Protein AF-A0A9Y2NPF6-F1 (afdb_monomer_lite)

Organism: NCBI:txid715475

pLDDT: mean 75.89, std 13.08, range [38.56, 89.75]

Sequence (79 aa):
MNDPATELVHYDHLGPEGAADVAKALSSLYRDVYAEPPYNWGDEHVEFFAKRFEQQRQAPGFDLVVAHAASGLVGLPSG

Secondary structure (DSSP, 8-state):
---TT----EEEEE-HHHHHHHHHHHHHHHHHHHSSTTT---HHHHHHHHHHHHHHHTSTT--EEEEEETTEEEE----

Structu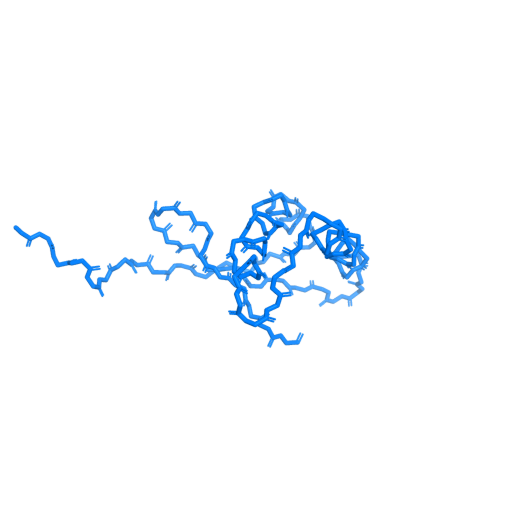re (mmCIF, N/CA/C/O backbone):
data_AF-A0A9Y2NPF6-F1
#
_entry.id   AF-A0A9Y2NPF6-F1
#
loop_
_atom_site.group_PDB
_atom_site.id
_atom_site.type_symbol
_atom_site.label_atom_id
_atom_site.label_alt_id
_atom_site.label_comp_id
_atom_site.label_asym_id
_atom_site.label_entity_id
_atom_site.label_seq_id
_atom_site.pdbx_PDB_ins_code
_atom_site.Cartn_x
_atom_site.Cartn_y
_atom_site.Cartn_z
_atom_site.occupancy
_atom_site.B_iso_or_equiv
_atom_site.auth_seq_id
_atom_site.auth_comp_id
_atom_site.auth_asym_id
_atom_site.auth_atom_id
_atom_site.pdbx_PDB_model_num
ATOM 1 N N . MET A 1 1 ? -9.582 -5.553 -33.983 1.00 38.56 1 MET A N 1
ATOM 2 C CA . MET A 1 1 ? -8.470 -4.740 -33.456 1.00 38.56 1 MET A CA 1
ATOM 3 C C . MET A 1 1 ? -9.056 -3.998 -32.270 1.00 38.56 1 MET A C 1
ATOM 5 O O . MET A 1 1 ? -9.825 -3.077 -32.491 1.00 38.56 1 MET A O 1
ATOM 9 N N . ASN A 1 2 ? -8.879 -4.531 -31.058 1.00 45.00 2 ASN A N 1
ATOM 10 C CA . ASN A 1 2 ? -9.370 -3.873 -29.847 1.00 45.00 2 ASN A CA 1
ATOM 11 C C . ASN A 1 2 ? -8.468 -2.668 -29.585 1.00 45.00 2 ASN A C 1
ATOM 13 O O . ASN A 1 2 ? -7.248 -2.796 -29.672 1.00 45.00 2 ASN A O 1
ATOM 17 N N . ASP A 1 3 ? -9.079 -1.517 -29.347 1.00 41.69 3 ASP A N 1
ATOM 18 C CA . ASP A 1 3 ? -8.387 -0.286 -28.993 1.00 41.69 3 ASP A CA 1
ATOM 19 C C . ASP A 1 3 ? -7.658 -0.499 -27.647 1.00 41.69 3 ASP A C 1
ATOM 21 O O . ASP A 1 3 ? -8.317 -0.850 -26.666 1.00 41.69 3 ASP A O 1
ATOM 25 N N . PRO A 1 4 ? -6.320 -0.371 -27.564 1.00 51.09 4 PRO A N 1
ATOM 26 C CA . PRO A 1 4 ? -5.579 -0.592 -26.320 1.00 51.09 4 PRO A CA 1
ATOM 27 C C . PRO A 1 4 ? -5.790 0.526 -25.281 1.00 51.09 4 PRO A C 1
ATOM 29 O O . PRO A 1 4 ? -5.232 0.453 -24.191 1.00 51.09 4 PRO A O 1
ATOM 32 N N . ALA A 1 5 ? -6.562 1.571 -25.603 1.00 51.34 5 ALA A N 1
ATOM 33 C CA . ALA A 1 5 ? -6.579 2.828 -24.857 1.00 51.34 5 ALA A CA 1
ATOM 34 C C . ALA A 1 5 ? -7.729 2.995 -23.844 1.00 51.34 5 ALA A C 1
ATOM 36 O O . ALA A 1 5 ? -7.945 4.098 -23.343 1.00 51.34 5 ALA A O 1
ATOM 37 N N . THR A 1 6 ? -8.491 1.954 -23.505 1.00 54.41 6 THR A N 1
ATOM 38 C CA . THR A 1 6 ? -9.466 2.061 -22.401 1.00 54.41 6 THR A CA 1
ATOM 39 C C . THR A 1 6 ? -9.535 0.764 -21.616 1.00 54.41 6 THR A C 1
ATOM 41 O O . THR A 1 6 ? -10.547 0.067 -21.594 1.00 54.41 6 THR A O 1
ATOM 44 N N . GLU A 1 7 ? -8.427 0.417 -20.965 1.00 62.47 7 GLU A N 1
ATOM 45 C CA . GLU A 1 7 ? -8.509 -0.492 -19.828 1.00 62.47 7 GLU A CA 1
ATOM 46 C C . GLU A 1 7 ? -9.356 0.220 -18.761 1.00 62.47 7 GLU A C 1
ATOM 48 O O . GLU A 1 7 ? -9.014 1.317 -18.315 1.00 62.47 7 GLU A O 1
ATOM 53 N N . LEU A 1 8 ? -10.532 -0.331 -18.446 1.00 66.94 8 LEU A N 1
ATOM 54 C CA . LEU A 1 8 ? -11.431 0.264 -17.461 1.00 66.94 8 LEU A CA 1
ATOM 55 C C . LEU A 1 8 ? -10.732 0.217 -16.100 1.00 66.94 8 LEU A C 1
ATOM 57 O O . LEU A 1 8 ? -10.464 -0.866 -15.579 1.00 66.94 8 LEU A O 1
ATOM 61 N N . VAL A 1 9 ? -10.426 1.389 -15.548 1.00 75.06 9 VAL A N 1
ATOM 62 C CA . VAL A 1 9 ? -9.840 1.503 -14.214 1.00 75.06 9 VAL A CA 1
ATOM 63 C C . VAL A 1 9 ? -10.969 1.601 -13.198 1.00 75.06 9 VAL A C 1
ATOM 65 O O . VAL A 1 9 ? -11.804 2.505 -13.269 1.00 75.06 9 VAL A O 1
ATOM 68 N N . HIS A 1 10 ? -10.990 0.665 -12.258 1.00 79.75 10 HIS A N 1
ATOM 69 C CA . HIS A 1 10 ? -11.900 0.666 -11.122 1.00 79.75 10 HIS A CA 1
ATOM 70 C C . HIS A 1 10 ? -11.166 1.163 -9.881 1.00 79.75 10 HIS A C 1
ATOM 72 O O . HIS A 1 10 ? -10.003 0.824 -9.671 1.00 79.75 10 HIS A O 1
ATOM 78 N N . TYR A 1 11 ? -11.847 1.973 -9.074 1.00 82.62 11 TYR A N 1
ATOM 79 C CA . TYR A 1 11 ? -11.303 2.492 -7.826 1.00 82.62 11 TYR A CA 1
ATOM 80 C C . TYR A 1 11 ? -12.030 1.860 -6.652 1.00 82.62 11 TYR A C 1
ATOM 82 O O . TYR A 1 11 ? -13.252 1.985 -6.559 1.00 82.62 11 TYR A O 1
ATOM 90 N N . ASP A 1 12 ? -11.271 1.240 -5.755 1.00 82.56 12 ASP A N 1
ATOM 91 C CA . ASP A 1 12 ? -11.796 0.675 -4.518 1.00 82.56 12 ASP A CA 1
ATOM 92 C C . ASP A 1 12 ? -11.264 1.453 -3.318 1.00 82.56 12 ASP A C 1
ATOM 94 O O . ASP A 1 12 ? -10.088 1.814 -3.264 1.00 82.56 12 ASP A O 1
ATOM 98 N N . HIS A 1 13 ? -12.150 1.698 -2.353 1.00 86.00 13 HIS A N 1
ATOM 99 C CA . HIS A 1 13 ? -11.793 2.209 -1.034 1.00 86.00 13 HIS A CA 1
ATOM 100 C C . HIS A 1 13 ? -11.604 1.029 -0.087 1.00 86.00 13 HIS A C 1
ATOM 102 O O . HIS A 1 13 ? -12.526 0.242 0.145 1.00 86.00 13 HIS A O 1
ATOM 108 N N . LEU A 1 14 ? -10.400 0.907 0.453 1.00 86.44 14 LEU A N 1
ATOM 109 C CA . LEU A 1 14 ? -9.998 -0.161 1.343 1.00 86.44 14 LEU A CA 1
ATOM 110 C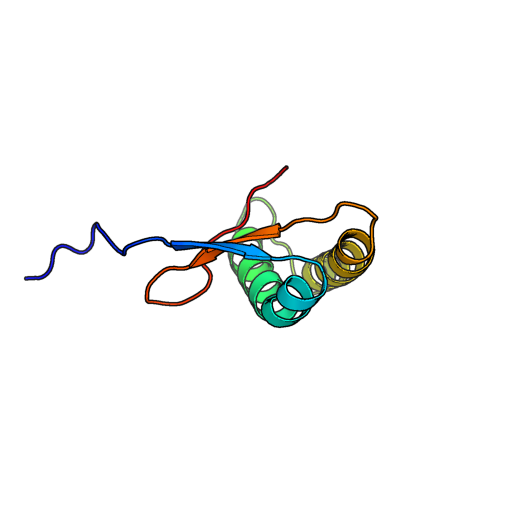 C . LEU A 1 14 ? -9.751 0.406 2.737 1.00 86.44 14 LEU A C 1
ATOM 112 O O . LEU A 1 14 ? -8.799 1.150 2.979 1.00 86.44 14 LEU A O 1
ATOM 116 N N . GLY A 1 15 ? -10.575 -0.047 3.679 1.00 86.12 15 GLY A N 1
ATOM 117 C CA . GLY A 1 15 ? -10.270 0.087 5.096 1.00 86.12 15 GLY A CA 1
ATOM 118 C C . GLY A 1 15 ? -9.050 -0.757 5.503 1.00 86.12 15 GLY A C 1
ATOM 119 O O . GLY A 1 15 ? -8.493 -1.507 4.694 1.00 86.12 15 GLY A O 1
ATOM 120 N N . PRO A 1 16 ? -8.651 -0.701 6.783 1.00 84.44 16 PRO A N 1
ATOM 121 C CA . PRO A 1 16 ? -7.423 -1.325 7.269 1.00 84.44 16 PRO A CA 1
ATOM 122 C C . PRO A 1 16 ? -7.261 -2.808 6.922 1.00 84.44 16 PRO A C 1
ATOM 124 O O . PRO A 1 16 ? -6.152 -3.233 6.616 1.00 84.44 16 PRO A O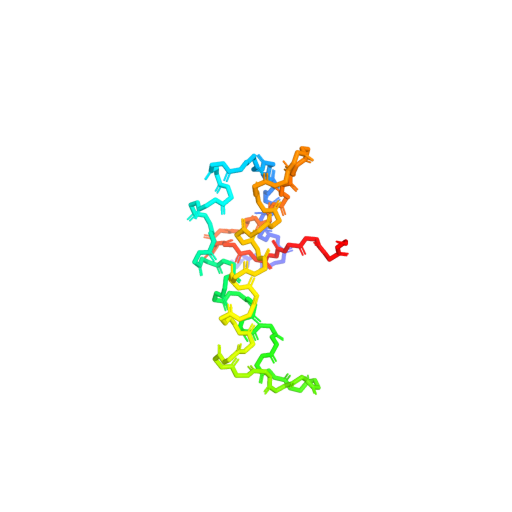 1
ATOM 127 N N . GLU A 1 17 ? -8.321 -3.614 6.976 1.00 87.31 17 GLU A N 1
ATOM 128 C CA . GLU A 1 17 ? -8.228 -5.051 6.679 1.00 87.31 17 GLU A CA 1
ATOM 129 C C . GLU A 1 17 ? -8.021 -5.312 5.183 1.00 87.31 17 GLU A C 1
ATOM 131 O O . GLU A 1 17 ? -7.052 -5.970 4.818 1.00 87.31 17 GLU A O 1
ATOM 136 N N . GLY A 1 18 ? -8.825 -4.696 4.311 1.00 85.38 18 GLY A N 1
ATOM 137 C CA . GLY A 1 18 ? -8.649 -4.825 2.858 1.00 85.38 18 GLY A CA 1
ATOM 138 C C . GLY A 1 18 ? -7.300 -4.284 2.372 1.00 85.38 18 GLY A C 1
ATOM 139 O O . GLY A 1 18 ? -6.693 -4.833 1.456 1.00 85.38 18 GLY A O 1
ATOM 140 N N . ALA A 1 19 ? -6.769 -3.255 3.037 1.00 85.56 19 ALA A N 1
ATOM 141 C CA . ALA A 1 19 ? -5.433 -2.735 2.767 1.00 85.56 19 ALA A CA 1
ATOM 142 C C . ALA A 1 19 ? -4.312 -3.740 3.107 1.00 85.56 19 ALA A C 1
ATOM 144 O O . ALA A 1 19 ? -3.257 -3.716 2.471 1.00 85.56 19 ALA A O 1
ATOM 145 N N . ALA A 1 20 ? -4.524 -4.637 4.078 1.00 87.31 20 ALA A N 1
ATOM 146 C CA . ALA A 1 20 ? -3.565 -5.695 4.397 1.00 87.31 20 ALA A CA 1
ATOM 147 C C . ALA A 1 20 ? -3.499 -6.744 3.276 1.00 87.31 20 ALA A C 1
ATOM 149 O O . ALA A 1 20 ? -2.408 -7.193 2.920 1.00 87.31 20 ALA A O 1
ATOM 150 N N . ASP A 1 21 ? -4.643 -7.066 2.670 1.00 86.94 21 ASP A N 1
ATOM 151 C CA . ASP A 1 21 ? -4.738 -8.052 1.589 1.00 86.94 21 ASP A CA 1
ATOM 152 C C . ASP A 1 21 ? -3.986 -7.606 0.324 1.00 86.94 21 ASP A C 1
ATOM 154 O O . ASP A 1 21 ? -3.409 -8.429 -0.392 1.00 86.94 21 ASP A O 1
ATOM 158 N N . VAL A 1 22 ? -3.914 -6.294 0.074 1.00 85.75 22 VAL A N 1
ATOM 159 C CA . VAL A 1 22 ? -3.204 -5.719 -1.083 1.00 85.75 22 VAL A CA 1
ATOM 160 C C . VAL A 1 22 ? -1.763 -5.290 -0.781 1.00 85.75 22 VAL A C 1
ATOM 162 O O . VAL A 1 22 ? -1.036 -4.919 -1.703 1.00 85.75 22 VAL A O 1
ATOM 165 N N . ALA A 1 23 ? -1.304 -5.379 0.472 1.00 85.25 23 ALA A N 1
ATOM 166 C CA . ALA A 1 23 ? 0.004 -4.874 0.907 1.00 85.25 23 ALA A CA 1
ATOM 167 C C . ALA A 1 23 ? 1.172 -5.442 0.084 1.00 85.25 23 ALA A C 1
ATOM 169 O O . ALA A 1 23 ? 2.068 -4.711 -0.336 1.00 85.25 23 ALA A O 1
ATOM 170 N N . LYS A 1 24 ? 1.136 -6.746 -0.216 1.00 84.62 24 LYS A N 1
ATOM 171 C CA . LYS A 1 24 ? 2.169 -7.399 -1.032 1.00 84.62 24 LYS A CA 1
ATOM 172 C C . LYS A 1 24 ? 2.183 -6.872 -2.470 1.00 84.62 24 LYS A C 1
ATOM 174 O O . LYS A 1 24 ? 3.257 -6.633 -3.015 1.00 84.62 24 LYS A O 1
ATOM 179 N N . ALA A 1 25 ? 1.006 -6.685 -3.068 1.00 83.94 25 ALA A N 1
ATOM 180 C CA . ALA A 1 25 ? 0.880 -6.157 -4.424 1.00 83.94 25 ALA A CA 1
ATOM 181 C C . ALA A 1 25 ? 1.365 -4.700 -4.496 1.00 83.94 25 ALA A C 1
ATOM 183 O O . ALA A 1 25 ? 2.076 -4.337 -5.429 1.00 83.94 25 ALA A O 1
ATOM 184 N N . LEU A 1 26 ? 1.069 -3.898 -3.468 1.00 82.19 26 LEU A N 1
ATOM 185 C CA . LEU A 1 26 ? 1.565 -2.527 -3.330 1.00 82.19 26 LEU A CA 1
ATOM 186 C C . LEU A 1 26 ? 3.091 -2.470 -3.232 1.00 82.19 26 LEU A C 1
ATOM 188 O O . LEU A 1 26 ? 3.708 -1.651 -3.902 1.00 82.19 26 LEU A O 1
ATOM 192 N N . SER A 1 27 ? 3.717 -3.342 -2.437 1.00 82.38 27 SER A N 1
ATOM 193 C CA . SER A 1 27 ? 5.181 -3.404 -2.338 1.00 82.38 27 SER A CA 1
ATOM 194 C C . SER A 1 27 ? 5.846 -3.775 -3.666 1.00 82.38 27 SER A C 1
ATOM 196 O O . SER A 1 27 ? 6.897 -3.226 -3.996 1.00 82.38 27 SER A O 1
ATOM 198 N N . SER A 1 28 ? 5.241 -4.682 -4.437 1.00 82.62 28 SER A N 1
ATOM 199 C CA . SER A 1 28 ? 5.715 -5.021 -5.783 1.00 82.62 28 SER A CA 1
ATOM 200 C C . SER A 1 28 ? 5.566 -3.848 -6.749 1.00 82.62 28 SER A C 1
ATOM 202 O O . SER A 1 28 ? 6.534 -3.492 -7.408 1.00 82.62 28 SER A O 1
ATOM 204 N N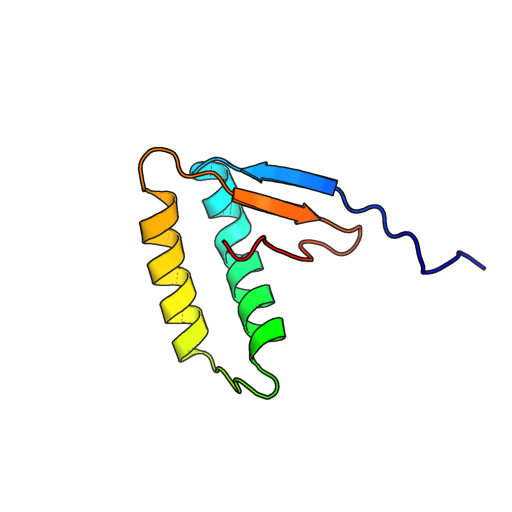 . LEU A 1 29 ? 4.410 -3.180 -6.764 1.00 81.62 29 LEU A N 1
ATOM 205 C CA . LEU A 1 29 ? 4.203 -1.999 -7.604 1.00 81.62 29 LEU A CA 1
ATOM 206 C C . LEU A 1 29 ? 5.170 -0.861 -7.236 1.00 81.62 29 LEU A C 1
ATOM 208 O O . LEU A 1 29 ? 5.739 -0.221 -8.111 1.00 81.62 29 LEU A O 1
ATOM 212 N N . TYR A 1 30 ? 5.393 -0.627 -5.941 1.00 80.06 30 TYR A N 1
ATOM 213 C CA . TYR A 1 30 ? 6.336 0.379 -5.454 1.00 80.06 30 TYR A CA 1
ATOM 214 C C . TYR A 1 30 ? 7.762 0.095 -5.932 1.00 80.06 30 TYR A C 1
ATOM 216 O O . TYR A 1 30 ? 8.452 0.997 -6.397 1.00 80.06 30 TYR A O 1
ATOM 224 N N . ARG A 1 31 ? 8.198 -1.167 -5.868 1.00 80.94 31 ARG A N 1
ATOM 225 C CA . ARG A 1 31 ? 9.475 -1.582 -6.448 1.00 80.94 31 ARG A CA 1
ATOM 226 C C . ARG A 1 31 ? 9.532 -1.238 -7.929 1.00 80.94 31 ARG A C 1
ATOM 228 O O . ARG A 1 31 ? 10.477 -0.583 -8.335 1.00 80.94 31 ARG A O 1
ATOM 235 N N . ASP A 1 32 ? 8.541 -1.648 -8.710 1.00 78.44 32 ASP A N 1
ATOM 236 C CA . ASP A 1 32 ? 8.576 -1.477 -10.165 1.00 78.44 32 ASP A CA 1
ATOM 237 C C . ASP A 1 32 ? 8.599 0.007 -10.564 1.00 78.44 32 ASP A C 1
ATOM 239 O O . ASP A 1 32 ? 9.349 0.399 -11.453 1.00 78.44 32 ASP A O 1
ATOM 243 N N . VAL A 1 33 ? 7.845 0.853 -9.855 1.00 80.00 33 VAL A N 1
ATOM 244 C CA . VAL A 1 33 ? 7.787 2.303 -10.109 1.00 80.00 33 VAL A CA 1
ATOM 245 C C . VAL A 1 33 ? 9.086 3.017 -9.720 1.00 80.00 33 VAL A C 1
ATOM 247 O O . VAL A 1 33 ? 9.492 3.958 -10.401 1.00 80.00 33 VAL A O 1
ATOM 250 N N . TYR A 1 34 ? 9.737 2.605 -8.630 1.00 75.69 34 TYR A N 1
ATOM 251 C CA . TYR A 1 34 ? 10.905 3.307 -8.079 1.00 75.69 34 TYR A CA 1
ATOM 252 C C . TYR A 1 34 ? 12.255 2.618 -8.355 1.00 75.69 34 TYR A C 1
ATOM 254 O O . TYR A 1 34 ? 13.300 3.175 -8.005 1.00 75.69 34 TYR A O 1
ATOM 262 N N . ALA A 1 35 ? 12.263 1.441 -8.988 1.00 74.75 35 ALA A N 1
ATOM 263 C CA . ALA A 1 35 ? 13.481 0.713 -9.358 1.00 74.75 35 ALA A CA 1
ATOM 264 C C . ALA A 1 35 ? 14.296 1.435 -10.438 1.00 74.75 35 ALA A C 1
ATOM 266 O O . ALA A 1 35 ? 15.511 1.257 -10.515 1.00 74.75 35 ALA A O 1
ATOM 267 N N . GLU A 1 36 ? 13.646 2.255 -11.260 1.00 64.19 36 GLU A N 1
ATOM 268 C CA . GLU A 1 36 ? 14.293 2.997 -12.335 1.00 64.19 36 GLU A CA 1
ATOM 269 C C . GLU A 1 36 ? 14.693 4.426 -11.902 1.00 64.19 36 GLU A C 1
ATOM 271 O O . GLU A 1 36 ? 14.250 4.940 -10.863 1.00 64.19 36 GLU A O 1
ATOM 276 N N . PRO A 1 37 ? 15.582 5.098 -12.658 1.00 63.44 37 PRO A N 1
ATOM 277 C CA . PRO A 1 37 ? 15.952 6.480 -12.390 1.00 63.44 37 PRO A CA 1
ATOM 278 C C . PRO A 1 37 ? 14.727 7.407 -12.296 1.00 63.44 37 PRO A C 1
ATOM 280 O O . PRO A 1 37 ? 13.786 7.269 -13.076 1.00 63.44 37 PRO A O 1
ATOM 283 N N . PRO A 1 38 ? 14.746 8.399 -11.388 1.00 70.81 38 PRO A N 1
ATOM 284 C CA . PRO A 1 38 ? 15.915 8.909 -10.664 1.00 70.81 38 PRO A CA 1
ATOM 285 C C . PRO A 1 38 ? 16.210 8.218 -9.324 1.00 70.81 38 PRO A C 1
ATOM 287 O O . PRO A 1 38 ? 17.213 8.549 -8.692 1.00 70.81 38 PRO A O 1
ATOM 290 N N . TYR A 1 39 ? 15.357 7.299 -8.871 1.00 69.62 39 TYR A N 1
ATOM 291 C CA . TYR A 1 39 ? 15.404 6.797 -7.498 1.00 69.62 39 TYR A CA 1
ATOM 292 C C . TYR A 1 39 ? 16.326 5.587 -7.336 1.00 69.62 39 TYR A C 1
ATOM 294 O O . TYR A 1 39 ? 17.048 5.530 -6.342 1.00 69.62 39 TYR A O 1
ATOM 302 N N . ASN A 1 40 ? 16.370 4.675 -8.319 1.00 72.56 40 ASN A N 1
ATOM 303 C CA . ASN A 1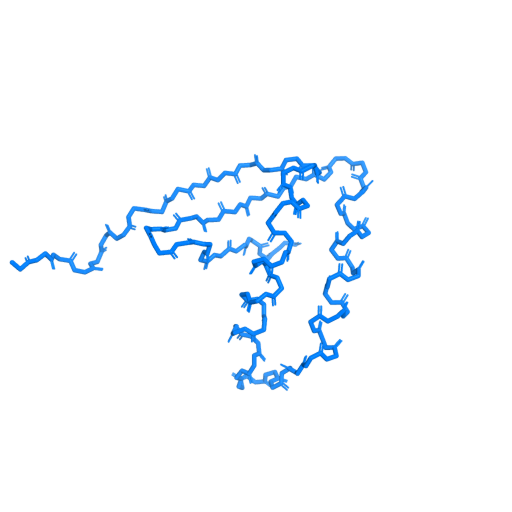 40 ? 17.157 3.432 -8.248 1.00 72.56 40 ASN A CA 1
ATOM 304 C C . ASN A 1 40 ? 16.948 2.680 -6.919 1.00 72.56 40 ASN A C 1
ATOM 306 O O . ASN A 1 40 ? 17.893 2.153 -6.329 1.00 72.56 40 ASN A O 1
ATOM 310 N N . TRP A 1 41 ? 15.724 2.699 -6.394 1.00 75.56 41 TRP A N 1
ATOM 311 C CA . TRP A 1 41 ? 15.433 2.142 -5.082 1.00 75.56 41 TRP A CA 1
ATOM 312 C C . TRP A 1 41 ? 15.373 0.619 -5.148 1.00 75.56 41 TRP A C 1
ATOM 314 O O . TRP A 1 41 ? 14.584 0.038 -5.891 1.00 75.56 41 TRP A O 1
ATOM 324 N N . GLY A 1 42 ? 16.231 -0.022 -4.355 1.00 72.62 42 GLY A N 1
ATOM 325 C CA . GLY A 1 42 ? 16.295 -1.472 -4.209 1.00 72.62 42 GLY A CA 1
ATOM 326 C C . GLY A 1 42 ? 15.425 -2.018 -3.073 1.00 72.62 42 GLY A C 1
ATOM 327 O O . GLY A 1 42 ? 14.596 -1.323 -2.483 1.00 72.62 42 GLY A O 1
ATOM 328 N N . ASP A 1 43 ? 15.651 -3.289 -2.747 1.00 77.00 43 ASP A N 1
ATOM 329 C CA . ASP A 1 43 ? 14.880 -4.092 -1.785 1.00 77.00 43 ASP A CA 1
ATOM 330 C C . ASP A 1 43 ? 14.717 -3.424 -0.412 1.00 77.00 43 ASP A C 1
ATOM 332 O O . ASP A 1 43 ? 13.639 -3.463 0.178 1.00 77.00 43 ASP A O 1
ATOM 336 N N . GLU A 1 44 ? 15.757 -2.738 0.058 1.00 78.44 44 GLU A N 1
ATOM 337 C CA . GLU A 1 44 ? 15.786 -2.019 1.338 1.00 78.44 44 GLU A CA 1
ATOM 338 C C . GLU A 1 44 ? 14.711 -0.923 1.450 1.00 78.44 44 GLU A C 1
ATOM 340 O O . GLU A 1 44 ? 14.118 -0.711 2.512 1.00 78.44 44 GLU A O 1
ATOM 345 N N . HIS A 1 45 ? 14.390 -0.257 0.340 1.00 77.19 45 HIS A N 1
ATOM 346 C CA . HIS A 1 45 ? 13.356 0.773 0.296 1.00 77.19 45 HIS A CA 1
ATOM 347 C C . HIS A 1 45 ? 11.949 0.172 0.266 1.00 77.19 45 HIS A C 1
ATOM 349 O O . HIS A 1 45 ? 11.018 0.749 0.831 1.00 77.19 45 HIS A O 1
ATOM 355 N N . VAL A 1 46 ? 11.796 -1.012 -0.331 1.00 79.94 46 VAL A N 1
ATOM 356 C CA . VAL A 1 46 ? 10.535 -1.764 -0.345 1.00 79.94 46 VAL A CA 1
ATOM 357 C C . VAL A 1 46 ? 10.191 -2.256 1.061 1.00 79.94 46 VAL A C 1
ATOM 359 O O . VAL A 1 46 ? 9.041 -2.150 1.489 1.00 79.94 46 VAL A O 1
ATOM 362 N N . GLU A 1 47 ? 11.182 -2.733 1.816 1.00 83.12 47 GLU A N 1
ATOM 363 C CA . GLU A 1 47 ? 11.006 -3.120 3.220 1.00 83.12 47 GLU A CA 1
ATOM 364 C C . GLU A 1 47 ? 10.628 -1.922 4.100 1.00 83.12 47 GLU A C 1
ATOM 366 O O . GLU A 1 47 ? 9.729 -2.019 4.944 1.00 83.12 47 GLU A O 1
ATOM 371 N N . PHE A 1 48 ? 11.267 -0.768 3.879 1.00 83.12 48 PHE A N 1
ATOM 372 C CA . PHE A 1 48 ? 10.924 0.463 4.589 1.00 83.12 48 PHE A CA 1
ATOM 373 C C . PHE A 1 48 ? 9.492 0.917 4.282 1.00 83.12 48 PHE A C 1
ATOM 375 O O . PHE A 1 48 ? 8.747 1.273 5.201 1.00 83.12 48 PHE A O 1
ATOM 382 N N . PHE A 1 49 ? 9.086 0.854 3.010 1.00 83.94 49 PHE A N 1
ATOM 383 C CA . PHE A 1 49 ? 7.713 1.122 2.594 1.00 83.94 49 PHE A CA 1
ATOM 384 C C . PHE A 1 49 ? 6.730 0.167 3.275 1.00 83.94 49 PHE A C 1
ATOM 386 O O . PHE A 1 49 ? 5.788 0.638 3.904 1.00 83.94 49 PHE A O 1
ATOM 393 N N . ALA A 1 50 ? 6.968 -1.147 3.235 1.00 84.12 50 ALA A N 1
ATOM 394 C CA . ALA A 1 50 ? 6.082 -2.138 3.848 1.00 84.12 50 ALA A CA 1
ATOM 395 C C . ALA A 1 50 ? 5.907 -1.900 5.357 1.00 84.12 50 ALA A C 1
ATOM 397 O O . ALA A 1 50 ? 4.789 -1.919 5.875 1.00 84.12 50 ALA A O 1
ATOM 398 N N . LYS A 1 51 ? 7.002 -1.594 6.064 1.00 86.81 51 LYS A N 1
ATOM 399 C CA . LYS A 1 51 ? 6.964 -1.281 7.497 1.00 86.81 51 LYS A CA 1
ATOM 400 C C . LYS A 1 51 ? 6.173 -0.006 7.788 1.00 86.81 51 LYS A C 1
ATOM 402 O O . LYS A 1 51 ? 5.395 0.029 8.739 1.00 86.81 51 LYS A O 1
ATOM 407 N N . ARG A 1 52 ? 6.376 1.047 6.992 1.00 86.56 52 ARG A N 1
ATOM 408 C CA . ARG A 1 52 ? 5.657 2.317 7.147 1.00 86.56 52 ARG A CA 1
ATOM 409 C C . ARG A 1 52 ? 4.177 2.166 6.807 1.00 86.56 52 ARG A C 1
ATOM 411 O O . ARG A 1 52 ? 3.340 2.690 7.534 1.00 86.56 52 ARG A O 1
ATOM 418 N N . PHE A 1 53 ? 3.866 1.432 5.747 1.00 86.25 53 PHE A N 1
ATOM 419 C CA . PHE A 1 53 ? 2.504 1.146 5.323 1.00 86.25 53 PHE A CA 1
ATOM 420 C C . PHE A 1 53 ? 1.731 0.411 6.420 1.00 86.25 53 PHE A C 1
ATOM 422 O O . PHE A 1 53 ? 0.627 0.820 6.760 1.00 86.25 53 PHE A O 1
ATOM 429 N N . GLU A 1 54 ? 2.338 -0.592 7.060 1.00 88.00 54 GLU A N 1
ATOM 430 C CA . GLU A 1 54 ? 1.705 -1.302 8.177 1.00 88.00 54 GLU A CA 1
ATOM 431 C C . GLU A 1 54 ? 1.392 -0.374 9.360 1.00 88.00 54 GLU A C 1
ATOM 433 O O . GLU A 1 54 ? 0.321 -0.459 9.957 1.00 88.00 54 GLU A O 1
ATOM 438 N N . GLN A 1 55 ? 2.286 0.569 9.669 1.00 88.44 55 GLN A N 1
ATOM 439 C CA . GLN A 1 55 ? 2.039 1.574 10.706 1.00 88.44 55 GLN A CA 1
ATOM 440 C C . GLN A 1 55 ? 0.913 2.543 10.321 1.00 88.44 55 GLN A C 1
ATOM 442 O O . GLN A 1 55 ? 0.092 2.897 11.164 1.00 88.44 55 GLN A O 1
ATOM 447 N N . GLN A 1 56 ? 0.864 2.975 9.058 1.00 86.94 56 GLN A N 1
ATOM 448 C CA . GLN A 1 56 ? -0.164 3.887 8.553 1.00 86.94 56 GLN A CA 1
ATOM 449 C C . GLN A 1 56 ? -1.540 3.222 8.520 1.00 86.94 56 GLN A C 1
ATOM 451 O O . GLN A 1 56 ? -2.515 3.828 8.952 1.00 86.94 56 GLN A O 1
ATOM 456 N N . ARG A 1 57 ? -1.607 1.960 8.090 1.00 89.75 57 ARG A N 1
ATOM 457 C CA . ARG A 1 57 ? -2.833 1.159 8.011 1.00 89.75 57 ARG A CA 1
ATOM 458 C C . ARG A 1 57 ? -3.543 1.014 9.358 1.00 89.75 57 ARG A C 1
ATOM 460 O O . ARG A 1 57 ? -4.765 0.938 9.408 1.00 89.75 57 ARG A O 1
ATOM 467 N N . GLN A 1 58 ? -2.782 0.977 10.451 1.00 89.44 58 GLN A N 1
ATOM 468 C CA . GLN A 1 58 ? -3.309 0.881 11.815 1.00 89.44 58 GLN A CA 1
ATOM 469 C C . GLN A 1 58 ? -3.741 2.237 12.404 1.00 89.44 58 GLN A C 1
ATOM 471 O O . GLN A 1 58 ? -4.286 2.279 13.509 1.00 89.44 58 GLN A O 1
ATOM 476 N N . ALA A 1 59 ? -3.493 3.353 11.711 1.00 88.50 59 ALA A N 1
ATOM 477 C CA . ALA A 1 59 ? -3.835 4.676 12.213 1.00 88.50 59 ALA A CA 1
ATOM 478 C C . ALA A 1 59 ? -5.361 4.914 12.197 1.00 88.50 59 ALA A C 1
ATOM 480 O O . ALA A 1 59 ? -6.049 4.504 11.257 1.00 88.50 59 ALA A O 1
ATOM 481 N N . PRO A 1 60 ? -5.920 5.619 13.200 1.00 87.12 60 PRO A N 1
ATOM 482 C CA . PRO A 1 60 ? -7.327 6.005 13.183 1.00 87.12 60 PRO A CA 1
ATOM 483 C C . PRO A 1 60 ? -7.671 6.835 11.940 1.00 87.12 60 PRO A C 1
ATOM 485 O O . PRO A 1 60 ? -7.008 7.831 11.659 1.00 87.12 60 PRO A O 1
ATOM 488 N N . GLY A 1 61 ? -8.7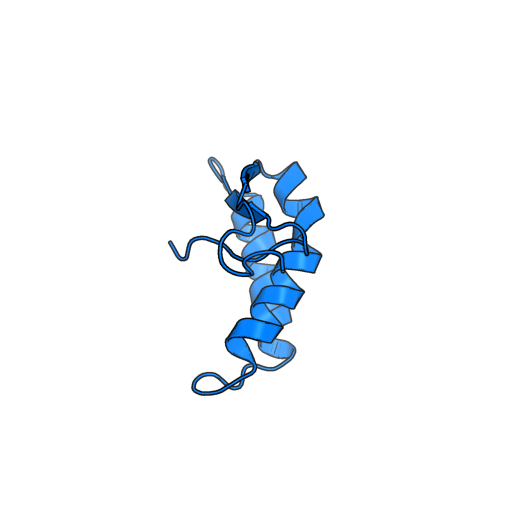28 6.444 11.225 1.00 85.31 61 GLY A N 1
ATOM 489 C CA . GLY A 1 61 ? -9.182 7.142 10.016 1.00 85.31 61 GLY A CA 1
ATOM 490 C C . GLY A 1 61 ? -8.392 6.812 8.748 1.00 85.31 61 GLY A C 1
ATOM 491 O O . GLY A 1 61 ? -8.566 7.504 7.750 1.00 85.31 61 GLY A O 1
ATOM 492 N N . PHE A 1 62 ? -7.541 5.781 8.775 1.00 88.19 62 PHE A N 1
ATOM 493 C CA . PHE A 1 62 ? -6.895 5.273 7.571 1.00 88.19 62 PHE A CA 1
ATOM 494 C C . PHE A 1 62 ? -7.934 4.804 6.545 1.00 88.19 62 PHE A C 1
ATOM 496 O O . PHE A 1 62 ? -8.831 4.021 6.864 1.00 88.19 62 PHE A O 1
ATOM 503 N N . ASP A 1 63 ? -7.753 5.255 5.312 1.00 86.50 63 ASP A N 1
ATOM 504 C CA . ASP A 1 63 ? -8.461 4.783 4.132 1.00 86.50 63 ASP A CA 1
ATOM 505 C C . ASP A 1 63 ? -7.464 4.758 2.974 1.00 86.50 63 ASP A C 1
ATOM 507 O O . ASP A 1 63 ? -6.586 5.624 2.873 1.00 86.50 63 ASP A O 1
ATOM 511 N N . LEU A 1 64 ? -7.574 3.750 2.120 1.00 84.56 64 LEU A N 1
ATOM 512 C CA . LEU A 1 64 ? -6.693 3.562 0.981 1.00 84.56 64 LEU A CA 1
ATOM 513 C C . LEU A 1 64 ? -7.529 3.448 -0.284 1.00 84.56 64 LEU A C 1
ATOM 515 O O . LEU A 1 64 ? -8.339 2.537 -0.410 1.00 84.56 64 LEU A O 1
ATOM 519 N N . VAL A 1 65 ? -7.265 4.315 -1.256 1.00 86.19 65 VAL A N 1
ATOM 520 C CA . VAL A 1 65 ? -7.833 4.167 -2.597 1.00 86.19 65 VAL A CA 1
ATOM 521 C C . VAL A 1 65 ? -6.849 3.409 -3.470 1.00 86.19 65 VAL A C 1
ATOM 523 O O . VAL A 1 65 ? -5.696 3.817 -3.609 1.00 86.19 65 VAL A O 1
ATOM 526 N N . VAL A 1 66 ? -7.305 2.326 -4.082 1.00 82.25 66 VAL A N 1
ATOM 527 C CA . VAL A 1 66 ? -6.523 1.545 -5.043 1.00 82.25 66 VAL A CA 1
ATOM 528 C C . VAL A 1 66 ? -7.162 1.598 -6.419 1.00 82.25 66 VAL A C 1
ATOM 530 O O . VAL A 1 66 ? -8.384 1.591 -6.544 1.00 82.25 66 VAL A O 1
ATOM 533 N N . ALA A 1 67 ? -6.327 1.665 -7.455 1.00 79.69 67 ALA A N 1
ATOM 534 C CA . ALA A 1 67 ? -6.760 1.603 -8.844 1.00 79.69 67 ALA A CA 1
ATOM 535 C C . ALA A 1 67 ? -6.479 0.208 -9.417 1.00 79.69 67 ALA A C 1
ATOM 537 O O . ALA A 1 67 ? -5.326 -0.229 -9.459 1.00 79.69 67 ALA A O 1
ATOM 538 N N . HIS A 1 68 ? -7.521 -0.467 -9.888 1.00 74.94 68 HIS A N 1
ATOM 539 C CA . HIS A 1 68 ? -7.451 -1.773 -10.533 1.00 74.94 68 HIS A CA 1
ATOM 540 C C . HIS A 1 68 ? -7.709 -1.647 -12.032 1.00 74.94 68 HIS A C 1
ATOM 542 O O . HIS A 1 68 ? -8.701 -1.052 -12.444 1.00 74.94 68 HIS A O 1
ATOM 548 N N . ALA A 1 69 ? -6.843 -2.249 -12.839 1.00 76.62 69 ALA A N 1
ATOM 549 C CA . ALA A 1 69 ? -7.066 -2.494 -14.258 1.00 76.62 69 ALA A CA 1
ATOM 550 C C . ALA A 1 69 ? -7.279 -4.003 -14.493 1.00 76.62 69 ALA A C 1
ATOM 552 O O . ALA A 1 69 ? -7.119 -4.808 -13.571 1.00 76.62 69 ALA A O 1
ATOM 553 N N . ALA A 1 70 ? -7.630 -4.418 -15.713 1.00 65.19 70 ALA A N 1
ATOM 554 C CA . ALA A 1 70 ? -7.874 -5.831 -16.036 1.00 65.19 70 ALA A CA 1
ATOM 555 C C . ALA A 1 70 ? -6.655 -6.732 -15.747 1.00 65.19 70 ALA A C 1
ATOM 557 O O . ALA A 1 70 ? -6.801 -7.934 -15.526 1.00 65.19 70 ALA A O 1
ATOM 558 N N . SER A 1 71 ? -5.463 -6.137 -15.722 1.00 64.38 71 SER A N 1
ATOM 559 C CA . SER A 1 71 ? -4.185 -6.767 -15.391 1.00 64.38 71 SER A CA 1
ATOM 560 C C . SER A 1 71 ? -3.814 -6.782 -13.894 1.00 64.38 71 SER A C 1
ATOM 562 O O . SER A 1 71 ? -2.873 -7.487 -13.528 1.00 64.38 71 SER A O 1
ATOM 564 N N . GLY A 1 72 ? -4.541 -6.078 -13.012 1.00 66.69 72 GLY A N 1
ATOM 565 C CA . GLY A 1 72 ? -4.272 -6.033 -11.566 1.00 66.69 72 GLY A CA 1
ATOM 566 C C . GLY A 1 72 ? -4.201 -4.618 -10.980 1.00 66.69 72 GLY A C 1
ATOM 567 O O . GLY A 1 72 ? -4.807 -3.687 -11.500 1.00 66.69 72 GLY A O 1
ATOM 568 N N . LEU A 1 73 ? -3.499 -4.455 -9.853 1.00 66.31 73 LEU A N 1
ATOM 569 C CA . LEU A 1 73 ? -3.290 -3.153 -9.205 1.00 66.31 73 LEU A CA 1
ATOM 570 C C . LEU A 1 73 ? -2.320 -2.295 -10.034 1.00 66.31 73 LEU A C 1
ATOM 572 O O . LEU A 1 73 ? -1.188 -2.713 -10.264 1.00 66.31 73 LEU A O 1
ATOM 576 N N . VAL A 1 74 ? -2.743 -1.092 -10.430 1.00 72.06 74 VAL A N 1
ATOM 577 C CA . VAL A 1 74 ? -1.971 -0.212 -11.330 1.00 72.06 74 VAL A CA 1
ATOM 578 C C . VAL A 1 74 ? -1.558 1.124 -10.712 1.00 72.06 74 VAL A C 1
ATOM 580 O O . VAL A 1 74 ? -0.776 1.856 -11.314 1.00 72.06 74 VAL A O 1
ATOM 583 N N . GLY A 1 75 ? -2.049 1.471 -9.517 1.00 63.66 75 GLY A N 1
ATOM 584 C CA . GLY A 1 75 ? -1.693 2.743 -8.884 1.00 63.66 75 GLY A CA 1
ATOM 585 C C . GLY A 1 75 ? -2.265 2.962 -7.486 1.00 63.66 75 GLY A C 1
ATOM 586 O O . GLY A 1 75 ? -3.205 2.287 -7.063 1.00 63.66 75 GLY A O 1
ATOM 587 N N . LEU A 1 76 ? -1.687 3.951 -6.795 1.00 59.22 76 LEU A N 1
ATOM 588 C CA . LEU A 1 76 ? -2.124 4.479 -5.500 1.00 59.22 76 LEU A CA 1
ATOM 589 C C . LEU A 1 76 ? -1.972 6.017 -5.476 1.00 59.22 76 LEU A C 1
ATOM 591 O O . LEU A 1 76 ? -1.055 6.540 -6.118 1.00 59.22 76 LEU A O 1
ATOM 595 N N . PRO A 1 77 ? -2.835 6.763 -4.764 1.00 51.28 77 PRO A N 1
ATOM 596 C CA . PRO A 1 77 ? -2.675 8.204 -4.617 1.00 51.28 77 PRO A CA 1
ATOM 597 C C . PRO A 1 77 ? -1.458 8.526 -3.738 1.00 51.28 77 PRO A C 1
ATOM 599 O O . PRO A 1 77 ? -1.332 8.030 -2.621 1.00 51.28 77 PRO A O 1
ATOM 602 N N . SER A 1 78 ? -0.567 9.387 -4.231 1.00 43.28 78 SER A N 1
ATOM 603 C CA . SER A 1 78 ? 0.504 9.988 -3.433 1.00 43.28 78 SER A CA 1
ATOM 604 C C . SER A 1 78 ? -0.055 11.201 -2.680 1.00 43.28 78 SER A C 1
ATOM 606 O O . SER A 1 78 ? -0.163 12.284 -3.262 1.00 43.28 78 SER A O 1
ATOM 608 N N . GLY A 1 79 ? -0.462 11.012 -1.424 1.00 40.59 79 GLY A N 1
ATOM 609 C CA . GLY A 1 79 ? -0.954 12.067 -0.530 1.00 40.59 79 GLY A CA 1
ATOM 610 C C . GLY A 1 79 ? -0.205 12.072 0.789 1.00 40.59 79 GLY A C 1
ATOM 611 O O . GLY A 1 79 ? -0.160 10.997 1.424 1.00 40.59 79 GLY A O 1
#

Foldseek 3Di:
DDDPPPQDKDKDKDALVSLVVCLVVVLVLVCVVQCDPPRVDDPVVSVVVSVVSNVQNPDPPDIWIFIAGPVGTDDTDDD

Radius of gyration: 14.03 Å; chains: 1; bounding box: 29×20×47 Å